Protein AF-A0A232FGR9-F1 (afdb_monomer)

Secondary structure (DSSP, 8-state):
--SHHHHHHHHHHHHHHHHHHHS-HHHHHHHHHHTT--SHHHHHHHHHHHTS-GGG-PPPTTHHHHHHHHHHHHHTT-S-TTS-HHHHHHHHHHHH-TTS-HHHHHHHHHHHHHHHHHHTT-HHHHHHHHTTTSTTHHHHHHH--

Mean predicted aligned error: 9.99 Å

pLDDT: mean 73.83, std 19.63, range [30.0, 97.75]

Solvent-accessible surface area (backbone atoms only — not comparable to full-atom values): 8525 Å² total; per-residue (Å²): 143,80,69,73,69,61,62,59,61,62,60,64,62,47,69,62,40,64,61,58,72,79,39,53,73,65,58,51,48,50,26,30,44,78,44,72,53,77,47,72,67,57,55,54,52,47,54,53,55,72,70,45,57,67,91,74,66,65,91,57,92,58,52,57,39,51,29,33,19,52,35,43,51,76,49,62,92,53,96,57,75,78,59,65,56,67,63,53,48,50,53,48,54,54,72,69,40,86,85,54,52,74,66,60,37,48,56,51,48,56,44,45,56,57,26,56,76,68,23,84,69,35,56,34,51,27,29,47,64,60,36,42,87,35,73,73,47,35,61,51,67,73,61,75,119

Radius of gyration: 15.53 Å; Cα contacts (8 Å, |Δi|>4): 103; chains: 1; bounding box: 32×44×37 Å

Sequence (145 aa):
MQSYLFSLIVCFASMNLCLAYYYTDEQQGECLFKNGLNNSTDIELFKKFTHTDSKDQKVFPLEDQFSCAVACVLNLGKPDPSEDRIYHNLLYSIKYDDQIPGELKRDMIDKLDHCHRQDEGDDCKLFICIKLFRSPFKEIIISIE

Organism: NCBI:txid543379

Structure (mmCIF, N/CA/C/O backbone):
data_AF-A0A232FGR9-F1
#
_entry.id   AF-A0A232FGR9-F1
#
loop_
_atom_site.group_PDB
_atom_site.id
_atom_site.type_symbol
_atom_site.label_atom_id
_atom_site.label_alt_id
_atom_site.label_comp_id
_atom_site.label_asym_id
_atom_site.label_entity_id
_atom_site.label_seq_id
_atom_site.pdbx_PDB_ins_code
_atom_site.Cartn_x
_atom_site.Cartn_y
_atom_site.Cartn_z
_atom_site.occupancy
_atom_site.B_iso_or_equiv
_atom_site.auth_seq_id
_atom_site.auth_comp_id
_atom_site.auth_asym_id
_atom_site.auth_atom_id
_atom_site.pdbx_PDB_model_num
ATOM 1 N N . MET A 1 1 ? -8.858 28.734 20.123 1.00 36.47 1 MET A N 1
ATOM 2 C CA . MET A 1 1 ? -8.916 28.287 18.713 1.00 36.47 1 MET A CA 1
ATOM 3 C C . MET A 1 1 ? -7.826 29.006 17.928 1.00 36.47 1 MET A C 1
ATOM 5 O O . MET A 1 1 ? -8.098 30.041 17.345 1.00 36.47 1 MET A O 1
ATOM 9 N N . GLN A 1 2 ? -6.577 28.536 17.998 1.00 32.69 2 GLN A N 1
ATOM 10 C CA . GLN A 1 2 ? -5.481 29.104 17.187 1.00 32.69 2 GLN A CA 1
ATOM 11 C C . GLN A 1 2 ? -4.234 28.203 17.076 1.00 32.69 2 GLN A C 1
ATOM 13 O O . GLN A 1 2 ? -3.295 28.574 16.387 1.00 32.69 2 GLN A O 1
ATOM 18 N N . SER A 1 3 ? -4.225 27.010 17.692 1.00 33.66 3 SER A N 1
ATOM 19 C CA . SER A 1 3 ? -3.074 26.087 17.642 1.00 33.66 3 SER A CA 1
ATOM 20 C C . SER A 1 3 ? -3.207 24.933 16.646 1.00 33.66 3 SER A C 1
ATOM 22 O O . SER A 1 3 ? -2.213 24.278 16.367 1.00 33.66 3 SER A O 1
ATOM 24 N N . TYR A 1 4 ? -4.388 24.686 16.070 1.00 38.41 4 TYR A N 1
ATOM 25 C CA . TYR A 1 4 ? -4.594 23.536 15.173 1.00 38.41 4 TYR A CA 1
ATOM 26 C C . TYR A 1 4 ? -4.114 23.769 13.732 1.00 38.41 4 TYR A C 1
ATOM 28 O O . TYR A 1 4 ? -3.974 22.816 12.975 1.00 38.41 4 TYR A O 1
ATOM 36 N N . LEU A 1 5 ? -3.833 25.021 13.346 1.00 30.52 5 LEU A N 1
ATOM 37 C CA . LEU A 1 5 ? -3.403 25.349 11.982 1.00 30.52 5 LEU A CA 1
ATOM 38 C C . LEU A 1 5 ? -1.907 25.072 11.740 1.00 30.52 5 LEU A C 1
ATOM 40 O O . LEU A 1 5 ? -1.510 24.825 10.608 1.00 30.52 5 LEU A O 1
ATOM 44 N N . PHE A 1 6 ? -1.079 25.091 12.793 1.00 30.00 6 PHE A N 1
ATOM 45 C CA . PHE A 1 6 ? 0.370 24.880 12.677 1.00 30.00 6 PHE A CA 1
ATOM 46 C C . PHE A 1 6 ? 0.766 23.397 12.660 1.00 30.00 6 PHE A C 1
ATOM 48 O O . PHE A 1 6 ? 1.718 23.049 11.969 1.00 30.00 6 PHE A O 1
ATOM 55 N N . SER A 1 7 ? 0.012 22.515 13.331 1.00 35.94 7 SER A N 1
ATOM 56 C CA . SER A 1 7 ? 0.258 21.063 13.266 1.00 35.94 7 SER A CA 1
ATOM 57 C C . SER A 1 7 ? -0.035 20.469 11.889 1.00 35.94 7 SER A C 1
ATOM 59 O O . SER A 1 7 ? 0.642 19.537 11.485 1.00 35.94 7 SER A O 1
ATOM 61 N N . LEU A 1 8 ? -0.980 21.036 11.133 1.00 35.62 8 LEU A N 1
ATOM 62 C CA . LEU A 1 8 ? -1.292 20.548 9.788 1.00 35.62 8 LEU A CA 1
ATOM 63 C C . LEU A 1 8 ? -0.188 20.875 8.773 1.00 35.62 8 LEU A C 1
ATOM 65 O O . LEU A 1 8 ? 0.055 20.077 7.883 1.00 35.62 8 LEU A O 1
ATOM 69 N N . ILE A 1 9 ? 0.520 22.003 8.911 1.00 32.38 9 ILE A N 1
ATOM 70 C CA . ILE A 1 9 ? 1.515 22.452 7.916 1.00 32.38 9 ILE A CA 1
ATOM 71 C C . ILE A 1 9 ? 2.847 21.692 8.042 1.00 32.38 9 ILE A C 1
ATOM 73 O O . ILE A 1 9 ? 3.530 21.486 7.040 1.00 32.38 9 ILE A O 1
ATOM 77 N N . VAL A 1 10 ? 3.203 21.222 9.242 1.00 34.38 10 VAL A N 1
ATOM 78 C CA . VAL A 1 10 ? 4.447 20.460 9.465 1.00 34.38 10 VAL A CA 1
ATOM 79 C C . VAL A 1 10 ? 4.336 19.017 8.940 1.00 34.38 10 VAL A C 1
ATOM 81 O O . VAL A 1 10 ? 5.324 18.488 8.439 1.00 34.38 10 VAL A O 1
ATOM 84 N N . CYS A 1 11 ? 3.134 18.430 8.922 1.00 36.97 11 CYS A N 1
ATOM 85 C CA . CYS A 1 11 ? 2.884 17.070 8.416 1.00 36.97 11 CYS A CA 1
ATOM 86 C C . CYS A 1 11 ? 2.882 16.937 6.877 1.00 36.97 11 CYS A C 1
ATOM 88 O O . CYS A 1 11 ? 2.920 15.830 6.352 1.00 36.97 11 CYS A O 1
ATOM 90 N N . PHE A 1 12 ? 2.828 18.035 6.108 1.00 37.06 12 PHE A N 1
ATOM 91 C CA . PHE A 1 12 ? 2.830 17.943 4.635 1.00 37.06 12 PHE A CA 1
ATOM 92 C C . PHE A 1 12 ? 4.234 17.893 4.021 1.00 37.06 12 PHE A C 1
ATOM 94 O O . PHE A 1 12 ? 4.400 17.387 2.911 1.00 37.06 12 PHE A O 1
ATOM 101 N N . ALA A 1 13 ? 5.253 18.380 4.734 1.00 35.66 13 ALA A N 1
ATOM 102 C CA . ALA A 1 13 ? 6.643 18.281 4.291 1.00 35.66 13 ALA A CA 1
ATOM 103 C C . ALA A 1 13 ? 7.254 16.895 4.579 1.00 35.66 13 ALA A C 1
ATOM 105 O O . ALA A 1 13 ? 8.168 16.480 3.866 1.00 35.66 13 ALA A O 1
ATOM 106 N N . SER A 1 14 ? 6.734 16.163 5.572 1.00 37.09 14 SER A N 1
ATOM 107 C CA . SER A 1 14 ? 7.243 14.847 5.984 1.00 37.09 14 SER A CA 1
ATOM 108 C C . SER A 1 14 ? 6.880 13.709 5.021 1.00 37.09 14 SER A C 1
ATOM 110 O O . SER A 1 14 ? 7.673 12.781 4.867 1.00 37.09 14 SER A O 1
ATOM 112 N N . MET A 1 15 ? 5.778 13.823 4.263 1.00 43.62 15 MET A N 1
ATOM 113 C CA . MET A 1 15 ? 5.402 12.839 3.226 1.00 43.62 15 MET A CA 1
ATOM 114 C C . MET A 1 15 ? 6.448 12.700 2.107 1.00 43.62 15 MET A C 1
ATOM 116 O O . MET A 1 15 ? 6.698 11.594 1.635 1.00 43.62 15 MET A O 1
ATOM 120 N N . ASN A 1 16 ? 7.076 13.804 1.678 1.00 43.53 16 ASN A N 1
ATOM 121 C CA . ASN A 1 16 ? 8.202 13.732 0.73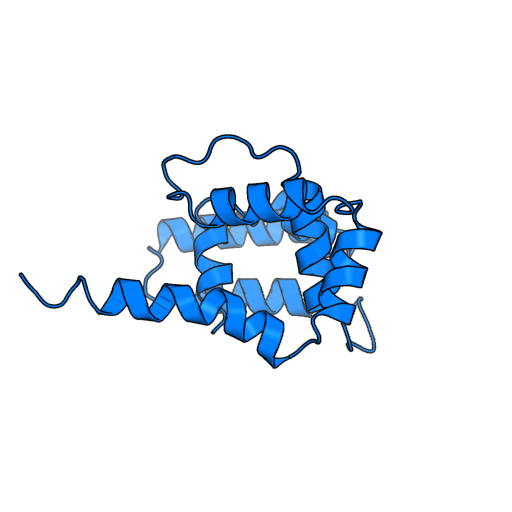6 1.00 43.53 16 ASN A CA 1
ATOM 122 C C . ASN A 1 16 ? 9.481 13.252 1.432 1.00 43.53 16 ASN A C 1
ATOM 124 O O . ASN A 1 16 ? 10.344 12.680 0.777 1.00 43.53 16 ASN A O 1
ATOM 128 N N . LEU A 1 17 ? 9.613 13.477 2.743 1.00 40.41 17 LEU A N 1
ATOM 129 C CA . LEU A 1 17 ? 10.843 13.201 3.471 1.00 40.41 17 LEU A CA 1
ATOM 130 C C . LEU A 1 17 ? 11.040 11.710 3.766 1.00 40.41 17 LEU A C 1
ATOM 132 O O . LEU A 1 17 ? 12.140 11.241 3.541 1.00 40.41 17 LEU A O 1
ATOM 136 N N . CYS A 1 18 ? 10.040 10.933 4.200 1.00 40.44 18 CYS A N 1
ATOM 137 C CA . CYS A 1 18 ? 10.295 9.532 4.592 1.00 40.44 18 CYS A CA 1
ATOM 138 C C . CYS A 1 18 ? 10.691 8.620 3.415 1.00 40.44 18 CYS A C 1
ATOM 140 O O . CYS A 1 18 ? 11.623 7.826 3.539 1.00 40.44 18 CYS A O 1
ATOM 142 N N . LEU A 1 19 ? 10.057 8.768 2.246 1.00 43.53 19 LEU A N 1
ATOM 143 C CA . LEU A 1 19 ? 10.456 8.011 1.050 1.00 43.53 19 LEU A CA 1
ATOM 144 C C . LEU A 1 19 ? 11.799 8.509 0.486 1.00 43.53 19 LEU A C 1
ATOM 146 O O . LEU A 1 19 ? 12.629 7.689 0.092 1.00 43.53 19 LEU A O 1
ATOM 150 N N . ALA A 1 20 ? 12.049 9.826 0.494 1.00 46.91 20 ALA A N 1
ATOM 151 C CA . ALA A 1 20 ? 13.309 10.419 0.025 1.00 46.91 20 ALA A CA 1
ATOM 152 C C . ALA A 1 20 ? 14.485 10.270 1.012 1.00 46.91 20 ALA A C 1
ATOM 154 O O . ALA A 1 20 ? 15.636 10.453 0.624 1.00 46.91 20 ALA A O 1
ATOM 155 N N . TYR A 1 21 ? 14.221 9.954 2.284 1.00 43.62 21 TYR A N 1
ATOM 156 C CA . TYR A 1 21 ? 15.252 9.786 3.314 1.00 43.62 21 TYR A CA 1
ATOM 157 C C . TYR A 1 21 ? 15.940 8.418 3.229 1.00 43.62 21 TYR A C 1
ATOM 159 O O . TYR A 1 21 ? 17.129 8.322 3.526 1.00 43.62 21 TYR A O 1
ATOM 167 N N . TYR A 1 22 ? 15.225 7.373 2.795 1.00 49.12 22 TYR A N 1
ATOM 168 C CA . TYR A 1 22 ? 15.765 6.010 2.695 1.00 49.12 22 TYR A CA 1
ATOM 169 C C . TYR A 1 22 ? 16.168 5.588 1.276 1.00 49.12 22 TYR A C 1
ATOM 171 O O . TYR A 1 22 ? 17.044 4.734 1.137 1.00 49.12 22 TYR A O 1
ATOM 179 N N . TYR A 1 23 ? 15.577 6.180 0.233 1.00 60.78 23 TYR A N 1
ATOM 180 C CA . TYR A 1 23 ? 15.801 5.775 -1.158 1.00 60.78 23 TYR A CA 1
ATOM 181 C C . TYR A 1 23 ? 16.027 6.979 -2.065 1.00 60.78 23 TYR A C 1
ATOM 183 O O . TYR A 1 23 ? 15.386 8.017 -1.903 1.00 60.78 23 TYR A O 1
ATOM 191 N N . THR A 1 24 ? 16.932 6.833 -3.033 1.00 68.25 24 THR A N 1
ATOM 192 C CA . THR A 1 24 ? 17.253 7.918 -3.967 1.00 68.25 24 THR A CA 1
ATOM 193 C C . THR A 1 24 ? 16.086 8.186 -4.920 1.00 68.25 24 THR A C 1
ATOM 195 O O . THR A 1 24 ? 15.311 7.281 -5.245 1.00 68.25 24 THR A O 1
ATOM 198 N N . ASP A 1 25 ? 15.998 9.418 -5.432 1.00 68.62 25 ASP A N 1
ATOM 199 C CA . ASP A 1 25 ? 15.035 9.796 -6.480 1.00 68.62 25 ASP A CA 1
ATOM 200 C C . ASP A 1 25 ? 15.102 8.852 -7.695 1.00 68.62 25 ASP A C 1
ATOM 202 O O . ASP A 1 25 ? 14.090 8.565 -8.334 1.00 68.62 25 ASP A O 1
ATOM 206 N N . GLU A 1 26 ? 16.294 8.323 -7.988 1.00 76.25 26 GLU A N 1
ATOM 207 C CA . GLU A 1 26 ? 16.526 7.330 -9.037 1.00 76.25 26 GLU A CA 1
ATOM 208 C C . GLU A 1 26 ? 15.798 6.010 -8.744 1.00 76.25 26 GLU A C 1
ATOM 210 O O . GLU A 1 26 ? 15.047 5.526 -9.586 1.00 76.25 26 GLU A O 1
ATOM 215 N N . GLN A 1 27 ? 15.938 5.461 -7.534 1.00 77.62 27 GLN A N 1
ATOM 216 C CA . GLN A 1 27 ? 15.295 4.198 -7.155 1.00 77.62 27 GLN A CA 1
ATOM 217 C C . GLN A 1 27 ? 13.767 4.315 -7.097 1.00 77.62 27 GLN A C 1
ATOM 219 O O . GLN A 1 27 ? 13.046 3.408 -7.520 1.00 77.62 27 GLN A O 1
ATOM 224 N N . GLN A 1 28 ? 13.257 5.448 -6.612 1.00 72.69 28 GLN A N 1
ATOM 225 C CA . GLN A 1 28 ? 11.824 5.736 -6.666 1.00 72.69 28 GLN A CA 1
ATOM 226 C C . GLN A 1 28 ? 11.342 5.838 -8.120 1.00 72.69 28 GLN A C 1
ATOM 228 O O . 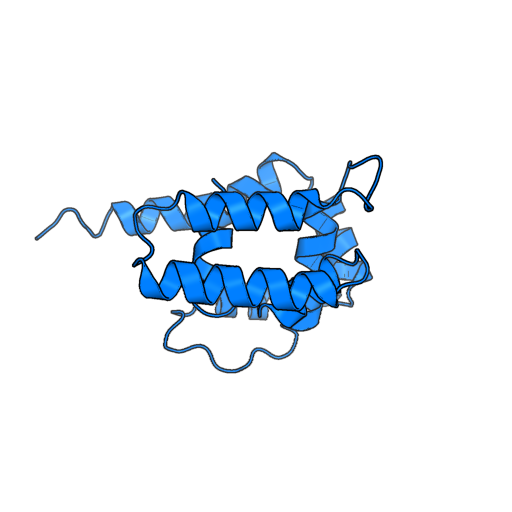GLN A 1 28 ? 10.316 5.254 -8.476 1.00 72.69 28 GLN A O 1
ATOM 233 N N . GLY A 1 29 ? 12.112 6.518 -8.976 1.00 78.06 29 GLY A N 1
ATOM 234 C CA . GLY A 1 29 ? 11.860 6.622 -10.412 1.00 78.06 29 GLY A CA 1
ATOM 235 C C . GLY A 1 29 ? 11.816 5.265 -11.116 1.00 78.06 29 GLY A C 1
ATOM 236 O O . GLY A 1 29 ? 10.921 5.027 -11.927 1.00 78.06 29 GLY A O 1
ATOM 237 N N . GLU A 1 30 ? 12.710 4.338 -10.770 1.00 85.38 30 GLU A N 1
ATOM 238 C CA . GLU A 1 30 ? 12.686 2.973 -11.305 1.00 85.38 30 GLU A CA 1
ATOM 239 C C . GLU A 1 30 ? 11.404 2.221 -10.934 1.00 85.38 30 GLU A C 1
ATOM 241 O O . GLU A 1 30 ? 10.823 1.539 -11.780 1.00 85.38 30 GLU A O 1
ATOM 246 N N . CYS A 1 31 ? 10.946 2.334 -9.685 1.00 85.75 31 CYS A N 1
ATOM 247 C CA . CYS A 1 31 ? 9.711 1.692 -9.239 1.00 85.75 31 CYS A CA 1
ATOM 248 C C . CYS A 1 31 ? 8.473 2.271 -9.930 1.00 85.75 31 CYS A C 1
ATOM 250 O O . CYS A 1 31 ? 7.575 1.514 -10.304 1.00 85.75 31 CYS A O 1
ATOM 252 N N . LEU A 1 32 ? 8.436 3.585 -1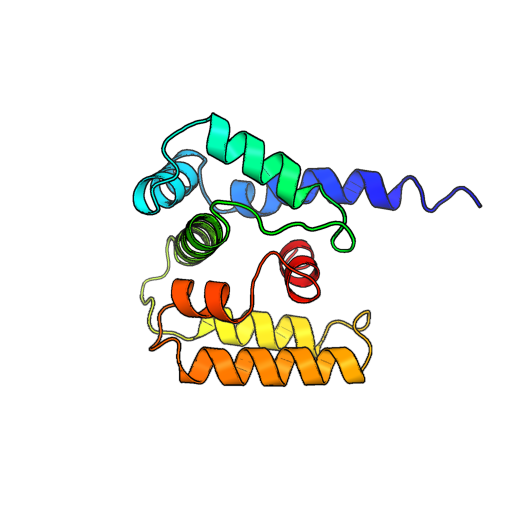0.155 1.00 85.38 32 LEU A N 1
ATOM 253 C CA . LEU A 1 32 ? 7.393 4.223 -10.960 1.00 85.38 32 LEU A CA 1
ATOM 254 C C . LEU A 1 32 ? 7.419 3.686 -12.399 1.00 85.38 32 LEU A C 1
ATOM 256 O O . LEU A 1 32 ? 6.402 3.204 -12.900 1.00 85.38 32 LEU A O 1
ATOM 260 N N . PHE A 1 33 ? 8.596 3.673 -13.028 1.00 86.56 33 PHE A N 1
ATOM 261 C CA . PHE A 1 33 ? 8.766 3.218 -14.407 1.00 86.56 33 PHE A CA 1
ATOM 262 C C . PHE A 1 33 ? 8.373 1.745 -14.603 1.00 86.56 33 PHE A C 1
ATOM 264 O O . PHE A 1 33 ? 7.650 1.404 -15.540 1.00 86.56 33 PHE A O 1
ATOM 271 N N . LYS A 1 34 ? 8.794 0.857 -13.692 1.00 89.19 34 LYS A N 1
ATOM 272 C CA . LYS A 1 34 ? 8.433 -0.574 -13.713 1.00 89.19 34 LYS A CA 1
ATOM 273 C C . LYS A 1 34 ? 6.923 -0.807 -13.647 1.00 89.19 34 LYS A C 1
ATOM 275 O O . LYS A 1 34 ? 6.448 -1.803 -14.182 1.00 89.19 34 LYS A O 1
ATOM 280 N N . ASN A 1 35 ? 6.184 0.113 -13.030 1.00 88.62 35 ASN A N 1
ATOM 281 C CA . ASN A 1 35 ? 4.732 0.042 -12.875 1.00 88.62 35 ASN A CA 1
ATOM 282 C C . ASN A 1 35 ? 3.968 0.902 -13.901 1.00 88.62 35 ASN A C 1
ATOM 284 O O . ASN A 1 35 ? 2.774 1.149 -13.740 1.00 88.62 35 ASN A O 1
ATOM 288 N N . GLY A 1 36 ? 4.633 1.339 -14.977 1.00 87.62 36 GLY A N 1
ATOM 289 C CA . GLY A 1 36 ? 4.006 2.048 -16.097 1.00 87.62 36 GLY A CA 1
ATOM 290 C C . GLY A 1 36 ? 3.743 3.537 -15.855 1.00 87.62 36 GLY A C 1
ATOM 291 O O . GLY A 1 36 ? 3.033 4.158 -16.645 1.00 87.62 36 GLY A O 1
ATOM 292 N N . LEU A 1 37 ? 4.312 4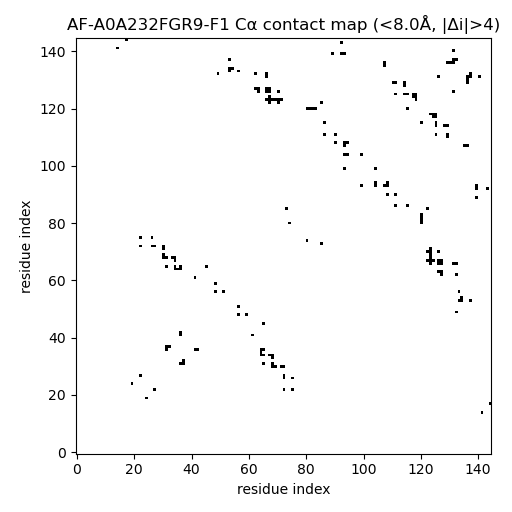.119 -14.796 1.00 85.50 37 LEU A N 1
ATOM 293 C CA . LEU A 1 37 ? 4.171 5.530 -14.426 1.00 85.50 37 LEU A CA 1
ATOM 294 C C . LEU A 1 37 ? 5.302 6.355 -15.051 1.00 85.50 37 LEU A C 1
ATOM 296 O O . LEU A 1 37 ? 6.186 6.878 -14.374 1.00 85.50 37 LEU A O 1
ATOM 300 N N . ASN A 1 38 ? 5.283 6.429 -16.381 1.00 82.19 38 ASN A N 1
ATOM 301 C CA . ASN A 1 38 ? 6.412 6.922 -17.178 1.00 82.19 38 ASN A CA 1
ATOM 302 C C . ASN A 1 38 ? 6.246 8.392 -17.599 1.00 82.19 38 ASN A C 1
ATOM 304 O O . ASN A 1 38 ? 7.132 8.958 -18.239 1.00 82.19 38 ASN A O 1
ATOM 308 N N . ASN A 1 39 ? 5.101 9.002 -17.287 1.00 78.69 39 ASN A N 1
ATOM 309 C CA . ASN A 1 39 ? 4.768 10.373 -17.650 1.00 78.69 39 ASN A CA 1
ATOM 310 C C . ASN A 1 39 ? 4.722 11.255 -16.396 1.00 78.69 39 ASN A C 1
ATOM 312 O O . ASN A 1 39 ? 4.067 10.927 -15.408 1.00 78.69 39 ASN A O 1
ATOM 316 N N . SER A 1 40 ? 5.369 12.422 -16.453 1.00 73.81 40 SER A N 1
ATOM 317 C CA . SER A 1 40 ? 5.333 13.427 -15.381 1.00 73.81 40 SER A CA 1
ATOM 318 C C . SER A 1 40 ? 3.909 13.860 -15.018 1.00 73.81 40 SER A C 1
ATOM 320 O O . SER A 1 40 ? 3.634 14.168 -13.859 1.00 73.81 40 SER A O 1
ATOM 322 N N . THR A 1 41 ? 2.986 13.812 -15.981 1.00 79.06 41 THR A N 1
ATOM 323 C CA . THR A 1 41 ? 1.560 14.093 -15.769 1.00 79.06 41 THR A CA 1
ATOM 324 C C . THR A 1 41 ? 0.927 13.122 -14.769 1.00 79.06 41 THR A C 1
ATOM 326 O O . THR A 1 41 ? 0.143 13.550 -13.925 1.00 79.06 41 THR A O 1
ATOM 329 N N . ASP A 1 42 ? 1.293 11.838 -14.808 1.00 74.31 42 ASP A N 1
ATOM 330 C CA . ASP A 1 42 ? 0.738 10.811 -13.916 1.00 74.31 42 ASP A CA 1
ATOM 331 C C . ASP A 1 42 ? 1.197 11.040 -12.472 1.00 74.31 42 ASP A C 1
ATOM 333 O O . ASP A 1 42 ? 0.410 10.951 -11.528 1.00 74.31 42 ASP A O 1
ATOM 337 N N . ILE A 1 43 ? 2.464 11.430 -12.305 1.00 70.81 43 ILE A N 1
ATOM 338 C CA . ILE A 1 43 ? 3.050 11.782 -11.007 1.00 70.81 43 ILE A CA 1
ATOM 339 C C . ILE A 1 43 ? 2.371 13.032 -10.432 1.00 70.81 43 ILE A C 1
ATOM 341 O O . ILE A 1 43 ? 2.034 13.070 -9.249 1.00 70.81 43 ILE A O 1
ATOM 345 N N . GLU A 1 44 ? 2.138 14.063 -11.248 1.00 74.31 44 GLU A N 1
ATOM 346 C CA . GLU A 1 44 ? 1.419 15.266 -10.813 1.00 74.31 44 GLU A CA 1
ATOM 347 C C . GLU A 1 44 ? -0.040 14.980 -10.442 1.00 74.31 44 GLU A C 1
ATOM 349 O O . GLU A 1 44 ? -0.555 15.530 -9.464 1.00 74.31 44 GLU A O 1
ATOM 354 N N . LEU A 1 45 ? -0.709 14.114 -11.205 1.00 71.56 45 LEU A N 1
ATOM 355 C CA . LEU A 1 45 ? -2.065 13.654 -10.921 1.00 71.56 45 LEU A CA 1
ATOM 356 C C . LEU A 1 45 ? -2.128 12.913 -9.584 1.00 71.56 45 LEU A C 1
ATOM 358 O O . LEU A 1 45 ? -3.016 13.187 -8.776 1.00 71.56 45 LEU A O 1
ATOM 362 N N . PHE A 1 46 ? -1.158 12.044 -9.313 1.00 71.81 46 PHE A N 1
ATOM 363 C CA . PHE A 1 46 ? -1.079 11.337 -8.043 1.00 71.81 46 PHE A CA 1
ATOM 364 C C . PHE A 1 46 ? -0.790 12.262 -6.868 1.00 71.81 46 PHE A C 1
ATOM 366 O O . PHE A 1 46 ? -1.482 12.170 -5.860 1.00 71.81 46 PHE A O 1
ATOM 373 N N . LYS A 1 47 ? 0.145 13.212 -7.005 1.00 71.12 47 LYS A N 1
ATOM 374 C CA . LYS A 1 47 ? 0.378 14.239 -5.974 1.00 71.12 47 LYS A CA 1
ATOM 375 C C . LYS A 1 47 ? -0.922 14.972 -5.633 1.00 71.12 47 LYS A C 1
ATOM 377 O O . LYS A 1 47 ? -1.272 15.123 -4.470 1.00 71.12 47 LYS A O 1
ATOM 382 N N . LYS A 1 48 ? -1.702 15.379 -6.638 1.00 70.00 48 LYS A N 1
ATOM 383 C CA . LYS A 1 48 ? -3.016 16.007 -6.402 1.00 70.00 48 LYS A CA 1
ATOM 384 C C . LYS A 1 48 ? -3.988 15.063 -5.684 1.00 70.00 48 LYS A C 1
ATOM 386 O O . LYS A 1 48 ? -4.707 15.494 -4.785 1.00 70.00 48 LYS A O 1
ATOM 391 N N . PHE A 1 49 ? -4.000 13.786 -6.053 1.00 67.62 49 PHE A N 1
ATOM 392 C CA . PHE A 1 49 ? -4.860 12.776 -5.439 1.00 67.62 49 PHE A CA 1
ATOM 393 C C . PHE A 1 49 ? -4.492 12.472 -3.977 1.00 67.62 49 PHE A C 1
ATOM 395 O O . PHE A 1 49 ? -5.380 12.382 -3.123 1.00 67.62 49 PHE A O 1
ATOM 402 N N . THR A 1 50 ? -3.203 12.374 -3.641 1.00 65.38 50 THR A N 1
ATOM 403 C CA . THR A 1 50 ? -2.758 12.177 -2.254 1.00 65.38 50 THR A CA 1
ATOM 404 C C . THR A 1 50 ? -3.090 13.387 -1.384 1.00 65.38 50 THR A C 1
ATOM 406 O O . THR A 1 50 ? -3.511 13.198 -0.245 1.00 65.38 50 THR A O 1
ATOM 409 N N . HIS A 1 51 ? -3.046 14.601 -1.940 1.00 67.31 51 HIS A N 1
ATOM 410 C CA . HIS A 1 51 ? -3.461 15.835 -1.261 1.00 67.31 51 HIS A CA 1
ATOM 411 C C . HIS A 1 51 ? -4.982 16.061 -1.184 1.00 67.31 51 HIS A C 1
ATOM 413 O O . HIS A 1 51 ? -5.414 17.011 -0.539 1.00 67.31 51 HIS A O 1
ATOM 419 N N . THR A 1 52 ? -5.803 15.222 -1.822 1.00 66.3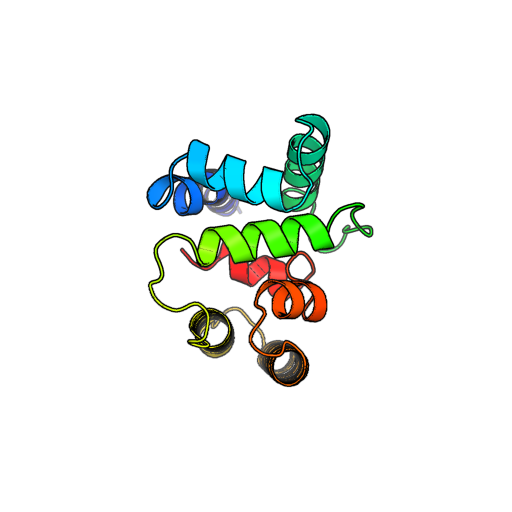1 52 THR A N 1
ATOM 420 C CA . THR A 1 52 ? -7.267 15.325 -1.716 1.00 66.31 52 THR A CA 1
ATOM 421 C C . THR A 1 52 ? -7.750 14.655 -0.428 1.00 66.31 52 THR A C 1
ATOM 423 O O . THR A 1 52 ? -7.311 13.543 -0.107 1.00 66.31 52 THR A O 1
ATOM 426 N N . ASP A 1 53 ? -8.667 15.307 0.293 1.00 63.44 53 ASP A N 1
ATOM 427 C CA . ASP A 1 53 ? -9.279 14.752 1.502 1.00 63.44 53 ASP A CA 1
ATOM 428 C C . ASP A 1 53 ? -9.894 13.376 1.224 1.00 63.44 53 ASP A C 1
ATOM 430 O O . ASP A 1 53 ? -10.539 13.146 0.198 1.00 63.44 53 ASP A O 1
ATOM 434 N N . SER A 1 54 ? -9.705 12.440 2.158 1.00 60.09 54 SER A N 1
ATOM 435 C CA . SER A 1 54 ? -10.132 11.042 2.002 1.00 60.09 54 SER A CA 1
ATOM 436 C C . SER A 1 54 ? -11.646 10.890 1.783 1.00 60.09 54 SER A C 1
ATOM 438 O O . SER A 1 54 ? -12.091 9.931 1.156 1.00 60.09 54 SER A O 1
ATOM 440 N N . LYS A 1 55 ? -12.433 11.875 2.234 1.00 56.59 55 LYS A N 1
ATOM 441 C CA . LYS A 1 55 ? -13.896 11.945 2.093 1.00 56.59 55 LYS A CA 1
ATOM 442 C C . LYS A 1 55 ? -14.367 12.356 0.693 1.00 56.59 55 LYS A C 1
ATOM 444 O O . LYS A 1 55 ? -15.494 12.033 0.330 1.00 56.59 55 LYS A O 1
ATOM 449 N N . ASP A 1 56 ? -13.503 12.996 -0.094 1.00 58.09 56 ASP A N 1
ATOM 450 C CA . ASP A 1 56 ? -13.799 13.485 -1.449 1.00 58.09 56 ASP A CA 1
ATOM 451 C C . ASP A 1 56 ? -13.119 12.646 -2.546 1.00 58.09 56 ASP A C 1
ATOM 453 O O . ASP A 1 56 ? -13.123 13.004 -3.730 1.00 58.09 56 ASP A O 1
ATOM 457 N N . GLN A 1 57 ? -12.533 11.504 -2.171 1.00 60.81 57 GLN A N 1
ATOM 458 C CA . GLN A 1 57 ? -11.812 10.639 -3.097 1.00 60.81 57 GLN A CA 1
ATOM 459 C C . GLN A 1 57 ? -12.744 9.975 -4.111 1.00 60.81 57 GLN A C 1
ATOM 461 O O . GLN A 1 57 ? -13.408 8.969 -3.856 1.00 60.81 57 GLN A O 1
ATOM 466 N N . LYS A 1 58 ? -12.722 10.514 -5.329 1.00 62.91 58 LYS A N 1
ATOM 467 C CA . LYS A 1 58 ? -13.127 9.784 -6.531 1.00 62.91 58 LYS A CA 1
ATOM 468 C C . LYS A 1 58 ? -12.087 8.709 -6.846 1.00 62.91 58 LYS A C 1
ATOM 470 O O . LYS A 1 58 ? -10.920 8.844 -6.486 1.00 62.91 58 LYS A O 1
ATOM 475 N N . VAL A 1 59 ? -12.519 7.656 -7.541 1.00 67.00 59 VAL A N 1
ATOM 476 C CA . VAL A 1 59 ? -11.619 6.620 -8.069 1.00 67.00 59 VAL A CA 1
ATOM 477 C C . VAL A 1 59 ? -10.526 7.297 -8.892 1.00 67.00 59 VAL A C 1
ATOM 479 O O . VAL A 1 59 ? -10.829 8.018 -9.845 1.00 67.00 59 VAL A O 1
ATOM 482 N N . PHE A 1 60 ? -9.274 7.088 -8.497 1.00 73.25 60 PHE A N 1
ATOM 483 C CA . PHE A 1 60 ? -8.125 7.638 -9.193 1.00 73.25 60 PHE A CA 1
ATOM 484 C C . PHE A 1 60 ? -7.739 6.707 -10.345 1.00 73.25 60 PHE A C 1
ATOM 486 O O . PHE A 1 60 ? -7.453 5.530 -10.104 1.00 73.25 60 PHE A O 1
ATOM 493 N N . PRO A 1 61 ? -7.738 7.189 -11.600 1.00 74.31 61 PRO A N 1
ATOM 494 C CA . PRO A 1 61 ? -7.144 6.423 -12.679 1.00 74.31 61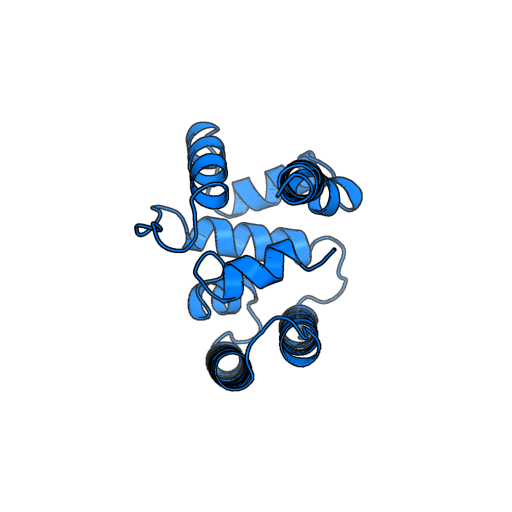 PRO A CA 1
ATOM 495 C C . PRO A 1 61 ? -5.656 6.289 -12.356 1.00 74.31 61 PRO A C 1
ATOM 497 O O . PRO A 1 61 ? -5.000 7.304 -12.153 1.00 74.31 61 PRO A O 1
ATOM 500 N N . LEU A 1 62 ? -5.155 5.052 -12.313 1.00 85.38 62 LEU A N 1
ATOM 501 C CA . LEU A 1 62 ? -3.795 4.647 -11.917 1.00 85.38 62 LEU A CA 1
ATOM 502 C C . LEU A 1 62 ? -3.587 4.247 -10.444 1.00 85.38 62 LEU A C 1
ATOM 504 O O . LEU A 1 62 ? -2.453 3.988 -10.052 1.00 85.38 62 LEU A O 1
ATOM 508 N N . GLU A 1 63 ? -4.639 4.158 -9.623 1.00 85.31 63 GLU A N 1
ATOM 509 C CA . GLU A 1 63 ? -4.509 3.770 -8.204 1.00 85.31 63 GLU A CA 1
ATOM 510 C C . GLU A 1 63 ? -3.705 2.474 -8.010 1.00 85.31 63 GLU A C 1
ATOM 512 O O . GLU A 1 63 ? -2.775 2.452 -7.204 1.00 85.31 63 GLU A O 1
ATOM 517 N N . ASP A 1 64 ? -3.994 1.450 -8.813 1.00 91.75 64 ASP A N 1
ATOM 518 C CA . ASP A 1 64 ? -3.324 0.151 -8.744 1.00 91.75 64 ASP A CA 1
ATOM 519 C C . ASP A 1 64 ? -1.833 0.255 -9.107 1.00 91.75 64 ASP A C 1
ATOM 521 O O . ASP A 1 64 ? -0.977 -0.265 -8.393 1.00 91.75 64 ASP A O 1
ATOM 525 N N . GLN A 1 65 ? -1.494 0.995 -10.168 1.00 90.31 65 GLN A N 1
ATOM 526 C CA . GLN A 1 65 ? -0.108 1.235 -10.581 1.00 90.31 65 GLN A CA 1
ATOM 527 C C . GLN A 1 65 ? 0.693 1.928 -9.476 1.00 90.31 65 GLN A C 1
ATOM 529 O O . GLN A 1 65 ? 1.829 1.545 -9.193 1.00 90.31 65 GLN A O 1
ATOM 534 N N . PHE A 1 66 ? 0.098 2.923 -8.813 1.00 87.19 66 PHE A N 1
ATOM 535 C CA . PHE A 1 66 ? 0.744 3.576 -7.678 1.00 87.19 66 PHE A CA 1
ATOM 536 C C . PHE A 1 66 ? 0.851 2.652 -6.466 1.00 87.19 66 PHE A C 1
ATOM 538 O O . PHE A 1 66 ? 1.856 2.717 -5.761 1.00 87.19 66 PHE A O 1
ATOM 545 N N . SER A 1 67 ? -0.125 1.770 -6.224 1.00 88.56 67 SER A N 1
ATOM 546 C CA . SER A 1 67 ? -0.038 0.790 -5.135 1.00 88.56 67 SER A CA 1
ATOM 547 C C . SER A 1 67 ? 1.163 -0.126 -5.353 1.00 88.56 67 SER A C 1
ATOM 549 O O . SER A 1 67 ? 1.970 -0.319 -4.446 1.00 88.56 67 SER A O 1
ATOM 551 N N . CYS A 1 68 ? 1.363 -0.588 -6.582 1.00 90.62 68 CYS A N 1
ATOM 552 C CA . CYS A 1 68 ? 2.493 -1.442 -6.927 1.00 90.62 68 CYS A CA 1
ATOM 553 C C . CYS A 1 68 ? 3.833 -0.695 -6.931 1.00 90.62 68 CYS A C 1
ATOM 555 O O . CYS A 1 68 ? 4.857 -1.262 -6.547 1.00 90.62 68 CYS A O 1
ATOM 557 N N . ALA A 1 69 ? 3.841 0.598 -7.269 1.00 87.00 69 ALA A N 1
ATOM 558 C CA . ALA A 1 69 ? 5.028 1.434 -7.115 1.00 87.00 69 ALA A CA 1
ATOM 559 C C . ALA A 1 69 ? 5.429 1.598 -5.638 1.00 87.00 69 ALA A C 1
ATOM 561 O O . ALA A 1 69 ? 6.611 1.475 -5.322 1.00 87.00 69 ALA A O 1
ATOM 562 N N . VAL A 1 70 ? 4.470 1.801 -4.725 1.00 84.69 70 VAL A N 1
ATOM 563 C CA . VAL A 1 70 ? 4.748 1.860 -3.276 1.00 84.69 70 VAL A CA 1
ATOM 564 C C . VAL A 1 70 ? 5.266 0.518 -2.759 1.00 84.69 70 VAL A C 1
ATOM 566 O O . VAL A 1 70 ? 6.260 0.500 -2.036 1.00 84.69 70 VAL A O 1
ATOM 569 N N . ALA A 1 71 ? 4.660 -0.603 -3.168 1.00 86.62 71 ALA A N 1
ATOM 570 C CA . ALA A 1 71 ? 5.159 -1.939 -2.830 1.00 86.62 71 ALA A CA 1
ATOM 571 C C . ALA A 1 71 ? 6.610 -2.137 -3.299 1.00 86.62 71 ALA A C 1
ATOM 573 O O . ALA A 1 71 ? 7.460 -2.578 -2.529 1.00 86.62 71 ALA A O 1
ATOM 574 N N . CYS A 1 72 ? 6.918 -1.734 -4.536 1.00 87.12 72 CYS A N 1
ATOM 575 C CA . CYS A 1 72 ? 8.275 -1.777 -5.075 1.00 87.12 72 CYS A CA 1
ATOM 576 C C . CYS A 1 72 ? 9.252 -0.965 -4.217 1.00 87.12 72 CYS A C 1
ATOM 578 O O . CYS A 1 72 ? 10.289 -1.502 -3.830 1.00 87.12 72 CYS A O 1
ATOM 580 N N . VAL A 1 73 ? 8.911 0.284 -3.869 1.00 82.88 73 VAL A N 1
ATOM 581 C CA . VAL A 1 73 ? 9.783 1.151 -3.061 1.00 82.88 73 VAL A CA 1
ATOM 582 C C . VAL A 1 73 ? 10.037 0.550 -1.682 1.00 82.88 73 VAL A C 1
ATOM 584 O O . VAL A 1 73 ? 11.182 0.477 -1.249 1.00 82.88 73 VAL A O 1
ATOM 587 N N . LEU A 1 74 ? 8.999 0.043 -1.014 1.00 80.12 74 LEU A N 1
ATOM 588 C CA . LEU A 1 74 ? 9.133 -0.582 0.305 1.00 80.12 74 LEU A CA 1
ATOM 589 C C . LEU A 1 74 ? 9.928 -1.893 0.281 1.00 80.12 74 LEU A C 1
ATOM 591 O O . LEU A 1 74 ? 10.382 -2.345 1.332 1.00 80.12 74 LEU A O 1
ATOM 595 N N . ASN A 1 75 ? 10.103 -2.498 -0.891 1.00 81.19 75 ASN A N 1
ATOM 596 C CA . ASN A 1 75 ? 10.895 -3.708 -1.082 1.00 81.19 75 ASN A CA 1
ATOM 597 C C . ASN A 1 75 ? 12.300 -3.438 -1.640 1.00 81.19 75 ASN A C 1
ATOM 599 O O . ASN A 1 75 ? 13.102 -4.369 -1.744 1.00 81.19 75 ASN A O 1
ATOM 603 N N . LEU A 1 76 ? 12.656 -2.177 -1.917 1.00 78.12 76 LEU A N 1
ATOM 604 C CA . LEU A 1 76 ? 14.020 -1.803 -2.284 1.00 78.12 76 LEU A CA 1
ATOM 605 C C . LEU A 1 76 ? 14.995 -2.152 -1.147 1.00 78.12 76 LEU A C 1
ATOM 607 O O . LEU A 1 76 ? 14.821 -1.754 0.005 1.00 78.12 76 LEU A O 1
ATOM 611 N N . GLY A 1 77 ? 16.052 -2.897 -1.474 1.00 63.78 77 GLY A N 1
ATOM 612 C CA . GLY A 1 77 ? 17.113 -3.253 -0.526 1.00 63.78 77 GLY A CA 1
ATOM 613 C C . GLY A 1 77 ? 16.779 -4.396 0.439 1.00 63.78 77 GLY A C 1
ATOM 614 O O . GLY A 1 77 ? 17.593 -4.689 1.317 1.00 63.78 77 GLY A O 1
ATOM 615 N N . LYS A 1 78 ? 15.633 -5.072 0.284 1.00 65.62 78 LYS A N 1
ATOM 616 C CA . LYS A 1 78 ? 15.339 -6.290 1.049 1.00 65.62 78 LYS A CA 1
ATOM 617 C C . LYS A 1 78 ? 15.919 -7.520 0.336 1.00 65.62 78 LYS A C 1
ATOM 619 O O . LYS A 1 78 ? 15.664 -7.699 -0.852 1.00 65.62 78 LYS A O 1
ATOM 624 N N . PRO A 1 79 ? 16.694 -8.370 1.036 1.00 54.28 79 PRO A N 1
ATOM 625 C CA . PRO A 1 79 ? 17.295 -9.562 0.441 1.00 54.28 79 PRO A CA 1
ATOM 626 C C . PRO A 1 79 ? 16.269 -10.659 0.118 1.00 54.28 79 PRO A C 1
ATOM 628 O O . PRO A 1 79 ? 16.576 -11.530 -0.690 1.00 54.28 79 PRO A O 1
ATOM 631 N N . ASP A 1 80 ? 15.069 -10.605 0.709 1.00 58.91 80 ASP A N 1
ATOM 632 C CA . ASP A 1 80 ? 13.994 -11.565 0.470 1.00 58.91 80 ASP A CA 1
ATOM 633 C C . ASP A 1 80 ? 12.618 -10.856 0.445 1.00 58.91 80 ASP A C 1
ATOM 635 O O . ASP A 1 80 ? 12.198 -10.310 1.470 1.00 58.91 80 ASP A O 1
ATOM 639 N N . PRO A 1 81 ? 11.927 -10.813 -0.710 1.00 56.34 81 PRO A N 1
ATOM 640 C CA . PRO A 1 81 ? 10.562 -10.306 -0.819 1.00 56.34 81 PRO A CA 1
ATOM 641 C C . PRO A 1 81 ? 9.502 -11.250 -0.228 1.00 56.34 81 PRO A C 1
ATOM 643 O O . PRO A 1 81 ? 8.352 -10.846 -0.132 1.00 56.34 81 PRO A O 1
ATOM 646 N N . SER A 1 82 ? 9.857 -12.481 0.161 1.00 54.75 82 SER A N 1
ATOM 647 C CA . SER A 1 82 ? 8.914 -13.467 0.713 1.00 54.75 82 SER A CA 1
ATOM 648 C C . SER A 1 82 ? 8.688 -13.359 2.223 1.00 54.75 82 SER A C 1
ATOM 650 O O . SER A 1 82 ? 7.869 -14.090 2.777 1.00 54.75 82 SER A O 1
ATOM 652 N N . GLU A 1 83 ? 9.392 -12.460 2.915 1.00 63.16 83 GLU A N 1
ATOM 653 C CA . GLU A 1 83 ? 9.060 -12.162 4.304 1.00 63.16 83 GLU A CA 1
ATOM 654 C C . GLU A 1 83 ? 7.905 -11.155 4.357 1.00 63.16 83 GLU A C 1
ATOM 656 O O . GLU A 1 83 ? 8.066 -10.025 3.891 1.00 63.16 83 GLU A O 1
ATOM 661 N N . ASP A 1 84 ? 6.794 -11.537 5.004 1.00 66.25 84 ASP A N 1
ATOM 662 C CA . ASP A 1 84 ? 5.535 -10.780 5.197 1.00 66.25 84 ASP A CA 1
ATOM 663 C C . ASP A 1 84 ? 5.687 -9.489 6.038 1.00 66.25 84 ASP A C 1
ATOM 665 O O . ASP A 1 84 ? 4.837 -9.114 6.854 1.00 66.25 84 ASP A O 1
ATOM 669 N N . ARG A 1 85 ? 6.803 -8.772 5.889 1.00 76.44 85 ARG A N 1
ATOM 670 C CA . ARG A 1 85 ? 7.153 -7.576 6.655 1.00 76.44 85 ARG A CA 1
ATOM 671 C C . ARG A 1 85 ? 6.151 -6.460 6.427 1.00 76.44 85 ARG A C 1
ATOM 673 O O . ARG A 1 85 ? 5.837 -5.750 7.372 1.00 76.44 85 ARG A O 1
ATOM 680 N N . ILE A 1 86 ? 5.657 -6.280 5.202 1.00 85.00 86 ILE A N 1
ATOM 681 C CA . ILE A 1 86 ? 4.691 -5.216 4.909 1.00 85.00 86 ILE A CA 1
ATOM 682 C C . ILE A 1 86 ? 3.357 -5.502 5.598 1.00 85.00 86 ILE A C 1
ATOM 684 O O . ILE A 1 86 ? 2.851 -4.631 6.309 1.00 85.00 86 ILE A O 1
ATOM 688 N N . TYR A 1 87 ? 2.832 -6.721 5.468 1.00 89.50 87 TYR A N 1
ATOM 689 C CA . TYR A 1 87 ? 1.641 -7.152 6.197 1.00 89.50 87 TYR A CA 1
ATOM 690 C C . TYR A 1 87 ? 1.813 -6.970 7.713 1.00 89.50 87 TYR A C 1
ATOM 692 O O . TYR A 1 87 ? 0.982 -6.328 8.357 1.00 89.50 87 TYR A O 1
ATOM 700 N N . HIS A 1 88 ? 2.915 -7.461 8.289 1.00 86.94 88 HIS A N 1
ATOM 701 C CA . HIS A 1 88 ? 3.169 -7.336 9.724 1.00 86.94 88 HIS A CA 1
ATOM 702 C C . HIS A 1 88 ? 3.339 -5.884 10.186 1.00 86.94 88 HIS A C 1
ATOM 704 O O . HIS A 1 88 ? 2.834 -5.534 11.254 1.00 86.94 88 HIS A O 1
ATOM 710 N N . ASN A 1 89 ? 3.983 -5.029 9.388 1.00 84.50 89 ASN A N 1
ATOM 711 C CA . ASN A 1 89 ? 4.120 -3.604 9.683 1.00 84.50 89 ASN A CA 1
ATOM 712 C C . ASN A 1 89 ? 2.759 -2.902 9.666 1.00 84.50 89 ASN A C 1
ATOM 714 O O . ASN A 1 89 ? 2.441 -2.182 10.607 1.00 84.50 89 ASN A O 1
ATOM 718 N N . LEU A 1 90 ? 1.924 -3.153 8.652 1.00 87.50 90 LEU A N 1
ATOM 719 C CA . LEU A 1 90 ? 0.564 -2.610 8.605 1.00 87.50 90 LEU A CA 1
ATOM 720 C C . LEU A 1 90 ? -0.273 -3.097 9.788 1.00 87.50 90 LEU A C 1
ATOM 722 O O . LEU A 1 90 ? -0.932 -2.297 10.449 1.00 87.50 90 LEU A O 1
ATOM 726 N N . LEU A 1 91 ? -0.214 -4.394 10.093 1.00 90.88 91 LEU A N 1
ATOM 727 C CA . LEU A 1 91 ? -0.922 -4.984 11.224 1.00 90.88 91 LEU A CA 1
ATOM 728 C C . LEU A 1 91 ? -0.495 -4.340 12.548 1.00 90.88 91 LEU A C 1
ATOM 730 O O . LEU A 1 91 ? -1.341 -4.071 13.400 1.00 90.88 91 LEU A O 1
ATOM 734 N N . TYR A 1 92 ? 0.806 -4.095 12.720 1.00 86.00 92 TYR A N 1
ATOM 735 C CA . TYR A 1 92 ? 1.349 -3.396 13.878 1.00 86.00 92 TYR A CA 1
ATOM 736 C C . TYR A 1 92 ? 0.817 -1.960 13.951 1.00 86.00 92 TYR A C 1
ATOM 738 O O . TYR A 1 92 ? 0.209 -1.601 14.960 1.00 86.00 92 TYR A O 1
ATOM 746 N N . SER A 1 93 ? 0.956 -1.172 12.880 1.00 85.38 93 SER A N 1
ATOM 747 C CA . SER A 1 93 ? 0.483 0.216 12.846 1.00 85.38 93 SER A CA 1
ATOM 748 C C . SER A 1 93 ? -1.008 0.316 13.162 1.00 85.38 93 SER A C 1
ATOM 750 O O . SER A 1 93 ? -1.403 1.109 14.006 1.00 85.38 93 SER A O 1
ATOM 752 N N . ILE A 1 94 ? -1.840 -0.557 12.590 1.00 89.12 94 ILE A N 1
ATOM 753 C CA . ILE A 1 94 ? -3.286 -0.562 12.853 1.00 89.12 94 ILE A CA 1
ATOM 754 C C . ILE A 1 94 ? -3.587 -0.943 14.307 1.00 89.12 94 ILE A C 1
ATOM 756 O O . ILE A 1 94 ? -4.438 -0.331 14.952 1.00 89.12 94 ILE A O 1
ATOM 760 N N . LYS A 1 95 ? -2.908 -1.959 14.855 1.00 88.38 95 LYS A N 1
ATOM 761 C CA . LYS A 1 95 ? -3.154 -2.418 16.231 1.00 88.38 95 LYS A CA 1
ATOM 762 C C . LYS A 1 95 ? -2.808 -1.353 17.263 1.00 88.38 95 LYS A C 1
ATOM 764 O O . LYS A 1 95 ? -3.581 -1.172 18.208 1.00 88.38 95 LYS A O 1
ATOM 769 N N . TYR A 1 96 ? -1.686 -0.668 17.077 1.00 85.75 96 TYR A N 1
ATOM 770 C CA . TYR A 1 96 ? -1.108 0.228 18.077 1.00 85.75 96 TYR A CA 1
ATOM 771 C C . TYR A 1 96 ? -1.403 1.712 17.853 1.00 85.75 96 TYR A C 1
ATOM 773 O O . TYR A 1 96 ? -1.044 2.520 18.701 1.00 85.75 96 TYR A O 1
ATOM 781 N N . ASP A 1 97 ? -2.092 2.081 16.775 1.00 83.56 97 ASP A N 1
ATOM 782 C CA . ASP A 1 97 ? -2.578 3.447 16.611 1.00 83.56 97 ASP A CA 1
ATOM 783 C C . ASP A 1 97 ? -3.808 3.699 17.503 1.00 83.56 97 ASP A C 1
ATOM 785 O O . ASP A 1 97 ? -4.894 3.142 17.295 1.00 83.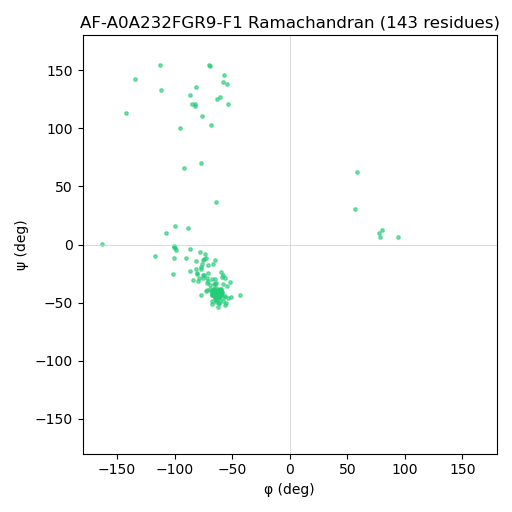56 97 ASP A O 1
ATOM 789 N N . ASP A 1 98 ? -3.627 4.528 18.531 1.00 84.19 98 ASP A N 1
ATOM 790 C CA . ASP A 1 98 ? -4.666 4.923 19.489 1.00 84.19 98 ASP A CA 1
ATOM 791 C C . ASP A 1 98 ? -5.699 5.900 18.898 1.00 84.19 98 ASP A C 1
ATOM 793 O O . ASP A 1 98 ? -6.746 6.136 19.507 1.00 84.19 98 ASP A O 1
ATOM 797 N N . GLN A 1 99 ? -5.440 6.462 17.713 1.00 85.31 99 GLN A N 1
ATOM 798 C CA . GLN A 1 99 ? -6.358 7.365 17.018 1.00 85.31 99 GLN A CA 1
ATOM 799 C C . GLN A 1 99 ? -7.443 6.608 16.243 1.00 85.31 99 GLN A C 1
ATOM 801 O O . GLN A 1 99 ? -8.505 7.174 15.974 1.00 85.31 99 GLN A O 1
ATOM 806 N N . ILE A 1 100 ? -7.222 5.327 15.922 1.00 84.25 100 ILE A N 1
ATOM 807 C CA . ILE A 1 100 ? -8.189 4.495 15.196 1.00 84.25 100 ILE A CA 1
ATOM 808 C C . ILE A 1 100 ? -9.237 3.940 16.176 1.00 84.25 100 ILE A C 1
ATOM 810 O O . ILE A 1 100 ? -8.892 3.156 17.070 1.00 84.25 100 ILE A O 1
ATOM 814 N N . PRO A 1 101 ? -10.536 4.257 16.000 1.00 90.19 101 PRO A N 1
ATOM 815 C CA . PRO A 1 101 ? -11.603 3.701 16.826 1.00 90.19 101 PRO A CA 1
ATOM 816 C C . PRO A 1 101 ? -11.622 2.168 16.797 1.00 90.19 101 PRO A C 1
ATOM 818 O O . PRO A 1 101 ? -11.379 1.557 15.760 1.00 90.19 101 PRO A O 1
ATOM 821 N N . GLY A 1 102 ? -11.980 1.530 17.915 1.00 91.62 102 GLY A N 1
ATOM 822 C CA . GLY A 1 102 ? -11.898 0.069 18.056 1.00 91.62 102 GLY A CA 1
ATOM 823 C C . GLY A 1 102 ? -12.695 -0.736 17.018 1.00 91.62 102 GLY A C 1
ATOM 824 O O . GLY A 1 102 ? -12.248 -1.805 16.613 1.00 91.62 102 GLY A O 1
ATOM 825 N N . GLU A 1 103 ? -13.847 -0.233 16.562 1.00 92.06 103 GLU A N 1
ATOM 826 C CA . GLU A 1 103 ? -14.613 -0.868 15.476 1.00 92.06 103 GLU A CA 1
ATOM 827 C C . GLU A 1 103 ? -13.870 -0.780 14.142 1.00 92.06 103 GLU A C 1
ATOM 829 O O . GLU A 1 103 ? -13.603 -1.810 13.531 1.00 92.06 103 GLU A O 1
ATOM 834 N N . LEU A 1 104 ? -13.425 0.423 13.766 1.00 91.12 104 LEU A N 1
ATOM 835 C CA . LEU A 1 104 ? -12.656 0.652 12.542 1.00 91.12 104 LEU A CA 1
ATOM 836 C C . LEU A 1 104 ? -11.348 -0.150 12.533 1.00 91.12 104 LEU A C 1
ATOM 838 O O . LEU A 1 104 ? -10.973 -0.717 11.513 1.00 91.12 104 LEU A O 1
ATOM 842 N N . LYS A 1 105 ? -10.684 -0.261 13.688 1.00 92.81 105 LYS A N 1
ATOM 843 C CA . LYS A 1 105 ? -9.470 -1.062 13.868 1.00 92.81 105 LYS A CA 1
ATOM 844 C C . LYS A 1 105 ? -9.714 -2.538 13.549 1.00 92.81 105 LYS A C 1
ATOM 846 O O . LYS A 1 105 ? -8.899 -3.149 12.865 1.00 92.81 105 LYS A O 1
ATOM 851 N N . ARG A 1 106 ? -10.833 -3.108 14.013 1.00 95.62 106 ARG A N 1
ATOM 852 C CA . ARG A 1 106 ? -11.209 -4.493 13.683 1.00 95.62 106 ARG A CA 1
ATOM 853 C C . ARG A 1 106 ? -11.482 -4.653 12.192 1.00 95.62 106 ARG A C 1
ATOM 855 O O . ARG A 1 106 ? -10.894 -5.539 11.587 1.00 95.62 106 ARG A O 1
ATOM 862 N N . ASP A 1 107 ? -12.266 -3.755 11.601 1.00 95.50 107 ASP A N 1
ATOM 863 C CA . ASP A 1 107 ? -12.602 -3.813 10.173 1.00 95.50 107 ASP A CA 1
ATOM 864 C C . ASP A 1 107 ? -11.351 -3.735 9.282 1.00 95.50 107 ASP A C 1
ATOM 866 O O . ASP A 1 107 ? -11.233 -4.447 8.281 1.00 95.50 107 ASP A O 1
ATOM 870 N N . MET A 1 108 ? -10.383 -2.895 9.660 1.00 94.81 108 MET A N 1
ATOM 871 C CA . MET A 1 108 ? -9.096 -2.782 8.973 1.00 94.81 108 MET A CA 1
ATOM 872 C C . MET A 1 108 ? -8.264 -4.059 9.076 1.00 94.81 108 MET A C 1
ATOM 874 O O . MET A 1 108 ? -7.720 -4.501 8.066 1.00 94.81 108 MET A O 1
ATOM 878 N N . ILE A 1 109 ? -8.170 -4.658 10.267 1.00 96.19 109 ILE A N 1
ATOM 879 C CA . ILE A 1 109 ? -7.436 -5.915 10.474 1.00 96.19 109 ILE A CA 1
ATOM 880 C C . ILE A 1 109 ? -8.097 -7.047 9.685 1.00 96.19 109 ILE A C 1
ATOM 882 O O . ILE A 1 109 ? -7.417 -7.733 8.931 1.00 96.19 109 ILE A O 1
ATOM 886 N N . ASP A 1 110 ? -9.421 -7.189 9.764 1.00 97.75 110 ASP A N 1
ATOM 887 C CA . ASP A 1 110 ? -10.153 -8.233 9.041 1.00 97.75 110 ASP A CA 1
ATOM 888 C C . ASP A 1 110 ? -9.963 -8.107 7.521 1.00 97.75 110 ASP A C 1
ATOM 890 O O . ASP A 1 110 ? -9.789 -9.105 6.811 1.00 97.75 110 ASP A O 1
ATOM 894 N N . LYS A 1 111 ? -9.958 -6.869 7.008 1.00 97.06 111 LYS A N 1
ATOM 895 C CA . LYS A 1 111 ? -9.696 -6.584 5.596 1.00 97.06 111 LYS A CA 1
ATOM 896 C C . LYS A 1 111 ? -8.250 -6.895 5.206 1.00 97.06 111 LYS A C 1
ATOM 898 O O . LYS A 1 111 ? -8.042 -7.486 4.144 1.00 97.06 111 LYS A O 1
ATOM 903 N N . LEU A 1 112 ? -7.280 -6.517 6.038 1.00 95.69 112 LEU A N 1
ATOM 904 C CA . LEU A 1 112 ? -5.862 -6.802 5.822 1.00 95.69 112 LEU A CA 1
ATOM 905 C C . LEU A 1 112 ? -5.612 -8.317 5.785 1.00 95.69 112 LEU A C 1
ATOM 907 O O . LEU A 1 112 ? -5.063 -8.814 4.806 1.00 95.69 112 LEU A O 1
ATOM 911 N N . ASP A 1 113 ? -6.115 -9.057 6.774 1.00 97.12 113 ASP A N 1
ATOM 912 C CA . ASP A 1 113 ? -6.006 -10.517 6.866 1.00 97.12 113 ASP A CA 1
ATOM 913 C C . ASP A 1 113 ? -6.678 -11.218 5.678 1.00 97.12 113 ASP A C 1
ATOM 915 O O . ASP A 1 113 ? -6.184 -12.223 5.163 1.00 97.12 113 ASP A O 1
ATOM 919 N N . HIS A 1 114 ? -7.833 -10.713 5.231 1.00 97.75 114 HIS A N 1
ATOM 920 C CA . HIS A 1 114 ? -8.514 -11.240 4.050 1.00 97.75 114 HIS A CA 1
ATOM 921 C C . HIS A 1 114 ? -7.677 -11.080 2.782 1.00 97.75 114 HIS A C 1
ATOM 923 O O . HIS A 1 114 ? -7.583 -12.027 2.002 1.00 97.75 114 HIS A O 1
ATOM 929 N N . CYS A 1 115 ? -7.089 -9.902 2.581 1.00 97.06 115 CYS A N 1
ATOM 930 C CA . CYS A 1 115 ? -6.261 -9.614 1.417 1.00 97.06 115 CYS A CA 1
ATOM 931 C C . CYS A 1 115 ? -4.941 -10.382 1.444 1.00 97.06 115 CYS A C 1
ATOM 933 O O . CYS A 1 115 ? -4.538 -10.913 0.416 1.00 97.06 115 CYS A O 1
ATOM 935 N N . HIS A 1 116 ? -4.327 -10.526 2.617 1.00 94.94 116 HIS A N 1
ATOM 936 C CA . HIS A 1 116 ? -3.080 -11.265 2.765 1.00 94.94 116 HIS A CA 1
ATOM 937 C C . HIS A 1 116 ? -3.230 -12.759 2.435 1.00 94.94 116 HIS A C 1
ATOM 939 O O . HIS A 1 116 ? -2.371 -13.369 1.817 1.00 94.94 116 HIS A O 1
ATOM 945 N N . ARG A 1 117 ? -4.394 -13.365 2.711 1.00 94.75 117 ARG A N 1
ATOM 946 C CA . ARG A 1 117 ? -4.679 -14.744 2.260 1.00 94.75 117 ARG A CA 1
ATOM 947 C C . ARG A 1 117 ? -4.765 -14.908 0.735 1.00 94.75 117 ARG A C 1
ATOM 949 O O . ARG A 1 117 ? -4.837 -16.042 0.268 1.00 94.75 117 ARG A O 1
ATOM 956 N N . GLN A 1 118 ? -4.847 -13.814 -0.019 1.00 93.69 118 GLN A N 1
ATOM 957 C CA . GLN A 1 118 ? -5.054 -13.801 -1.472 1.00 93.69 118 GLN A CA 1
ATOM 958 C C . GLN A 1 118 ? -3.882 -13.184 -2.241 1.00 93.69 118 GLN A C 1
ATOM 960 O O . GLN A 1 118 ? -3.874 -13.254 -3.469 1.00 93.69 118 GLN A O 1
ATOM 965 N N . ASP A 1 119 ? -2.928 -12.552 -1.556 1.00 91.06 119 ASP A N 1
ATOM 966 C CA . ASP A 1 119 ? -1.834 -11.830 -2.204 1.00 91.06 119 ASP A CA 1
ATOM 967 C C . ASP A 1 119 ? -0.742 -12.766 -2.745 1.00 91.06 119 ASP A C 1
ATOM 969 O O . ASP A 1 119 ? -0.015 -12.382 -3.653 1.00 91.06 119 ASP A O 1
ATOM 973 N N . GLU A 1 120 ? -0.672 -14.010 -2.261 1.00 89.12 120 GLU A N 1
ATOM 974 C CA . GLU A 1 120 ? 0.351 -14.993 -2.644 1.00 89.12 120 GLU A CA 1
ATOM 975 C C . GLU A 1 120 ? 1.786 -14.480 -2.390 1.00 89.12 120 GLU A C 1
ATOM 977 O O . GLU A 1 120 ? 2.710 -14.835 -3.124 1.00 89.12 120 GLU A O 1
ATOM 982 N N . GLY A 1 121 ? 1.974 -13.632 -1.370 1.00 86.81 121 GLY A N 1
ATOM 983 C CA . GLY A 1 121 ? 3.250 -12.973 -1.067 1.00 86.81 121 GLY A CA 1
ATOM 984 C C . GLY A 1 121 ? 3.576 -11.780 -1.976 1.00 86.81 121 GLY A C 1
ATOM 985 O O . GLY A 1 121 ? 4.700 -11.286 -1.969 1.00 86.81 121 GLY A O 1
ATOM 986 N N . ASP A 1 122 ? 2.623 -11.319 -2.790 1.00 91.00 122 ASP A N 1
ATOM 987 C CA . ASP A 1 122 ? 2.775 -10.147 -3.651 1.00 91.00 122 ASP A CA 1
ATOM 988 C C . ASP A 1 122 ? 2.211 -8.887 -2.970 1.00 91.00 122 ASP A C 1
ATOM 990 O O . ASP A 1 122 ? 1.008 -8.612 -2.998 1.00 91.00 122 ASP A O 1
ATOM 994 N N . ASP A 1 123 ? 3.097 -8.067 -2.403 1.00 89.81 123 ASP A N 1
ATOM 995 C CA . ASP A 1 123 ? 2.728 -6.816 -1.729 1.00 89.81 123 ASP A CA 1
ATOM 996 C C . ASP A 1 123 ? 1.964 -5.821 -2.631 1.00 89.81 123 ASP A C 1
ATOM 998 O O . ASP A 1 123 ? 1.165 -5.016 -2.144 1.00 89.81 123 ASP A O 1
ATOM 1002 N N . CYS A 1 124 ? 2.159 -5.871 -3.955 1.00 92.12 124 CYS A N 1
ATOM 1003 C CA . CYS A 1 124 ? 1.383 -5.063 -4.901 1.00 92.12 124 CYS A CA 1
ATOM 1004 C C . CYS A 1 124 ? -0.081 -5.531 -4.924 1.00 92.12 124 CYS A C 1
ATOM 1006 O O . CYS A 1 124 ? -0.990 -4.700 -4.814 1.00 92.12 124 CYS A O 1
ATOM 1008 N N . LYS A 1 125 ? -0.335 -6.849 -4.950 1.00 95.19 125 LYS A N 1
ATOM 1009 C CA . LYS A 1 125 ? -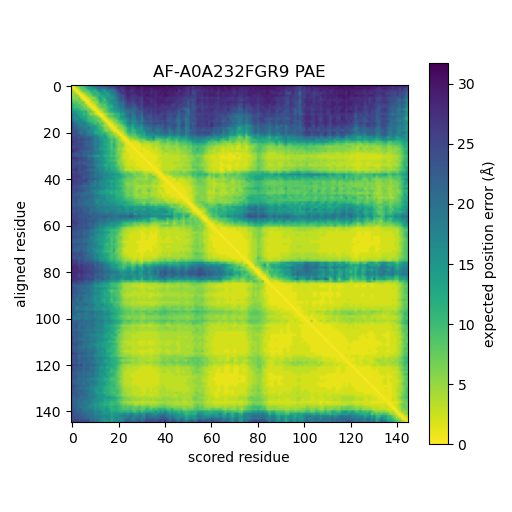1.698 -7.400 -4.822 1.00 95.19 125 LYS A CA 1
ATOM 1010 C C . LYS A 1 125 ? -2.313 -7.088 -3.459 1.00 95.19 125 LYS A C 1
ATOM 1012 O O . LYS A 1 125 ? -3.495 -6.732 -3.403 1.00 95.19 125 LYS A O 1
ATOM 1017 N N . LEU A 1 126 ? -1.530 -7.168 -2.380 1.00 94.31 126 LEU A N 1
ATOM 1018 C CA . LEU A 1 126 ? -1.981 -6.806 -1.034 1.00 94.31 126 LEU A CA 1
ATOM 1019 C C . LEU A 1 126 ? -2.501 -5.363 -1.003 1.00 94.31 126 LEU A C 1
ATOM 1021 O O . LEU A 1 126 ? -3.640 -5.119 -0.594 1.00 94.31 126 LEU A O 1
ATOM 1025 N N . PHE A 1 127 ? -1.701 -4.414 -1.495 1.00 92.38 127 PHE A N 1
ATOM 1026 C CA . PHE A 1 127 ? -2.031 -2.988 -1.502 1.00 92.38 127 PHE A CA 1
ATO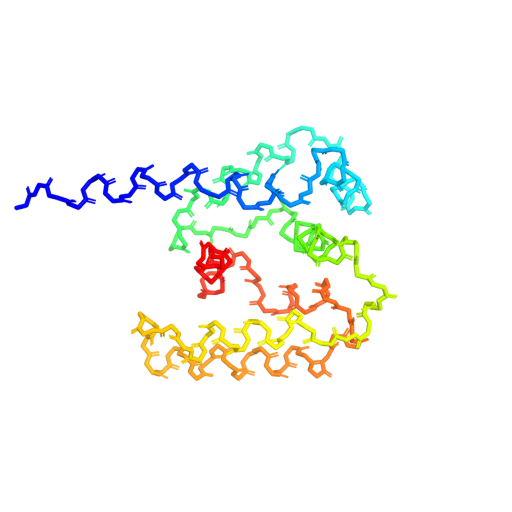M 1027 C C . PHE A 1 127 ? -3.230 -2.633 -2.381 1.00 92.38 127 PHE A C 1
ATOM 1029 O O . PHE A 1 127 ? -4.086 -1.848 -1.954 1.00 92.38 127 PHE A O 1
ATOM 1036 N N . ILE A 1 128 ? -3.350 -3.255 -3.555 1.00 93.88 128 ILE A N 1
ATOM 1037 C CA . ILE A 1 128 ? -4.544 -3.125 -4.400 1.00 93.88 128 ILE A CA 1
ATOM 1038 C C . ILE A 1 128 ? -5.780 -3.630 -3.642 1.00 93.88 128 ILE A C 1
ATOM 1040 O O . ILE A 1 128 ? -6.810 -2.953 -3.583 1.00 93.88 128 ILE A O 1
ATOM 1044 N N . CYS A 1 129 ? -5.687 -4.804 -3.010 1.00 96.31 129 CYS A N 1
ATOM 1045 C CA . CYS A 1 129 ? -6.823 -5.430 -2.341 1.00 96.31 129 CYS A CA 1
ATOM 1046 C C . CYS A 1 129 ? -7.334 -4.623 -1.137 1.00 96.31 129 CYS A C 1
ATOM 1048 O O . CYS A 1 129 ? -8.556 -4.470 -0.975 1.00 96.31 129 CYS A O 1
ATOM 1050 N N . ILE A 1 130 ? -6.431 -4.097 -0.299 1.00 94.19 130 ILE A N 1
ATOM 1051 C CA . ILE A 1 130 ? -6.802 -3.251 0.850 1.00 94.19 130 ILE A CA 1
ATOM 1052 C C . ILE A 1 130 ? -7.229 -1.843 0.426 1.00 94.19 130 ILE A C 1
ATOM 1054 O O . ILE A 1 130 ? -7.829 -1.131 1.226 1.00 94.19 130 ILE A O 1
ATOM 1058 N N . LYS A 1 131 ? -6.987 -1.468 -0.838 1.00 91.88 131 LYS A N 1
ATOM 1059 C CA . LYS A 1 131 ? -7.194 -0.120 -1.379 1.00 91.88 131 LYS A CA 1
ATOM 1060 C C . LYS A 1 131 ? -6.387 0.907 -0.605 1.00 91.88 131 LYS A C 1
ATOM 1062 O O . LYS A 1 131 ? -6.930 1.816 0.021 1.00 91.88 131 LYS A O 1
ATOM 1067 N N . LEU A 1 132 ? -5.073 0.717 -0.668 1.00 87.38 132 LEU A N 1
ATOM 1068 C CA . LEU A 1 132 ? -4.062 1.455 0.074 1.00 87.38 132 LEU A CA 1
ATOM 1069 C C . LEU A 1 132 ? -4.317 2.976 0.115 1.00 87.38 132 LEU A C 1
ATOM 1071 O O . LEU A 1 132 ? -4.234 3.587 1.174 1.00 87.38 132 LEU A O 1
ATOM 1075 N N . PHE A 1 133 ? -4.696 3.597 -1.005 1.00 83.00 133 PHE A N 1
ATOM 1076 C CA . PHE A 1 133 ? -4.904 5.048 -1.071 1.00 83.00 133 PHE A CA 1
ATOM 1077 C C . PHE A 1 133 ? -6.310 5.529 -0.718 1.00 83.00 133 PHE A C 1
ATOM 1079 O O . PHE A 1 133 ? -6.627 6.692 -0.975 1.00 83.00 133 PHE A O 1
ATOM 1086 N N . ARG A 1 134 ? -7.149 4.686 -0.117 1.00 84.75 134 ARG A N 1
ATOM 1087 C CA . ARG A 1 134 ? -8.492 5.056 0.341 1.00 84.75 134 ARG A CA 1
ATOM 1088 C C . ARG A 1 134 ? -8.569 5.025 1.857 1.00 84.75 134 ARG A C 1
ATOM 1090 O O . ARG A 1 134 ? -7.816 4.306 2.511 1.00 84.75 134 ARG A O 1
ATOM 1097 N N . SER A 1 135 ? -9.493 5.800 2.425 1.00 82.75 135 SER A N 1
ATOM 1098 C CA . SER A 1 135 ? -9.807 5.658 3.851 1.00 82.75 135 SER A CA 1
ATOM 1099 C C . SER A 1 135 ? -10.263 4.218 4.138 1.00 82.75 135 SER A C 1
ATOM 1101 O O . SER A 1 135 ? -11.007 3.649 3.329 1.00 82.75 135 SER A O 1
ATOM 1103 N N . PRO A 1 136 ? -9.845 3.619 5.265 1.00 84.81 136 PRO A N 1
ATOM 1104 C CA . PRO A 1 136 ? -8.968 4.193 6.299 1.00 84.81 136 PRO A CA 1
ATOM 1105 C C . PRO A 1 136 ? -7.459 3.958 6.074 1.00 84.81 136 PRO A C 1
ATOM 1107 O O . PRO A 1 136 ? -6.640 4.587 6.732 1.00 84.81 136 PRO A O 1
ATOM 1110 N N . PHE A 1 137 ? -7.054 3.096 5.136 1.00 85.56 137 PHE A N 1
ATOM 1111 C CA . PHE A 1 137 ? -5.644 2.712 4.950 1.00 85.56 137 PHE A CA 1
ATOM 1112 C C . PHE A 1 137 ? -4.727 3.853 4.497 1.00 85.56 137 PHE A C 1
ATOM 1114 O O . PHE A 1 137 ? -3.557 3.873 4.879 1.00 85.56 137 PHE A O 1
ATOM 1121 N N . LYS A 1 138 ? -5.251 4.841 3.761 1.00 79.69 138 LYS A N 1
ATOM 1122 C CA . LYS A 1 138 ? -4.492 6.037 3.363 1.00 79.69 138 LYS A CA 1
ATOM 1123 C C . LYS A 1 138 ? -3.881 6.759 4.565 1.00 79.69 138 LYS A C 1
ATOM 1125 O O . LYS A 1 138 ? -2.784 7.295 4.457 1.00 79.69 138 LYS A O 1
ATOM 1130 N N . GLU A 1 139 ? -4.591 6.773 5.689 1.00 74.19 139 GLU A N 1
ATOM 1131 C CA . GLU A 1 139 ? -4.178 7.475 6.906 1.00 74.19 139 GLU A CA 1
ATOM 1132 C C . GLU A 1 139 ? -2.994 6.763 7.583 1.00 74.19 139 GLU A C 1
ATOM 1134 O O . GLU A 1 139 ? -2.126 7.430 8.134 1.00 74.19 139 GLU A O 1
ATOM 1139 N N . ILE A 1 140 ? -2.879 5.439 7.415 1.00 71.62 140 ILE A N 1
ATOM 1140 C CA . ILE A 1 140 ? -1.787 4.621 7.970 1.00 71.62 140 ILE A CA 1
ATOM 1141 C C . ILE A 1 140 ? -0.464 4.842 7.242 1.00 71.62 140 ILE A C 1
ATOM 1143 O O . ILE A 1 140 ? 0.589 4.892 7.861 1.00 71.62 140 ILE A O 1
ATOM 1147 N N . ILE A 1 141 ? -0.483 4.981 5.917 1.00 62.78 141 ILE A N 1
ATOM 1148 C CA . ILE A 1 141 ? 0.754 5.216 5.143 1.00 62.78 141 ILE A CA 1
ATOM 1149 C C . ILE A 1 141 ? 1.361 6.564 5.507 1.00 62.78 141 ILE A C 1
ATOM 1151 O O . ILE A 1 141 ? 2.576 6.719 5.505 1.00 62.78 141 ILE A O 1
ATOM 1155 N N . ILE A 1 142 ? 0.498 7.536 5.802 1.00 54.03 142 ILE A N 1
ATOM 1156 C CA . ILE A 1 142 ? 0.910 8.873 6.217 1.00 54.03 142 ILE A CA 1
ATOM 1157 C C . ILE A 1 142 ? 1.503 8.832 7.637 1.00 54.03 142 ILE A C 1
ATOM 1159 O O . ILE A 1 142 ? 2.316 9.688 7.958 1.00 54.03 142 ILE A O 1
ATOM 1163 N N . SER A 1 143 ? 1.146 7.837 8.463 1.00 39.50 143 SER A N 1
ATOM 1164 C CA . SER A 1 143 ? 1.573 7.709 9.863 1.00 39.50 143 SER A CA 1
ATOM 1165 C C . SER A 1 143 ? 2.714 6.713 10.116 1.00 39.50 143 SER A C 1
ATOM 1167 O O . SER A 1 143 ? 3.132 6.569 11.263 1.00 39.50 143 SER A O 1
ATOM 1169 N N . ILE A 1 144 ? 3.219 6.007 9.096 1.00 40.69 144 ILE A N 1
ATOM 1170 C CA . ILE A 1 144 ? 4.496 5.274 9.182 1.00 40.69 144 ILE A CA 1
ATOM 1171 C C . ILE A 1 144 ? 5.622 6.324 9.058 1.00 40.69 144 ILE A C 1
ATOM 1173 O O . ILE A 1 144 ? 6.284 6.444 8.027 1.00 40.69 144 ILE A O 1
ATOM 1177 N N . GLU A 1 145 ? 5.749 7.142 10.108 1.00 33.41 145 GLU A N 1
ATOM 1178 C CA . GLU A 1 145 ? 6.830 8.099 10.396 1.00 33.41 145 GLU A CA 1
ATOM 1179 C C . GLU A 1 145 ? 7.761 7.538 11.482 1.00 33.41 145 GLU A C 1
ATOM 1181 O O . GLU A 1 145 ? 7.252 6.967 12.476 1.00 33.41 145 GLU A O 1
#

Foldseek 3Di:
DPPPVVVVVVLVVVLVVPLVVPDPPVQLQVLLVVLVVPDPVLVVQVVVQLPDDLVPDDDRVCLLSVQSSVLSSVCPPPPDLQPCVVLVLLLVLLVPPPVQDPVNSVVLNVQLVVQVVVCNSPSSSSCVSSSCCHPPNSVSSSVPD